Protein AF-A0AAW5Z7D8-F1 (afdb_monomer_lite)

Secondary structure (DSSP, 8-state):
-PPPP--PPPPPPPHHHHHHHHHHHHTTTS-HHHHHHHHHHHHHHHHHHHHHHHHHHHHHHTT-GGGTT-THHHHTTT-----GGGSHHHHHHTTTSTTHHHHHHHH-

InterPro domains:
  IPR022749 N6 adenine-specific DNA methyltransferase, N-terminal domain [PF12161] (16-107)
  IPR029063 S-adenosyl-L-methionine-dependent methyltransferase superfamily [SSF53335] (15-105)
  IPR038333 Type I restriction enzyme EcoKI-like, methylase subunit, N-terminal domain superfamily [G3DSA:1.20.1260.30] (5-108)
  IPR052916 Type I Restriction Enzyme MTase Subunit [PTHR42998] (10-107)

Organism: Escherichia coli (NCBI:txid562)

Structure (mmCIF, N/CA/C/O backbone):
data_AF-A0AAW5Z7D8-F1
#
_entry.id   AF-A0AAW5Z7D8-F1
#
loop_
_atom_site.group_PDB
_atom_site.id
_atom_site.type_symbol
_atom_site.label_atom_id
_atom_site.label_alt_id
_atom_site.label_comp_id
_atom_site.label_asym_id
_atom_site.label_entity_id
_atom_site.label_seq_id
_atom_site.pdbx_PDB_ins_code
_atom_site.Cartn_x
_atom_site.Cartn_y
_atom_site.Cartn_z
_atom_site.occupancy
_atom_site.B_iso_or_equiv
_atom_site.auth_seq_id
_atom_site.auth_comp_id
_atom_site.auth_asym_id
_atom_site.auth_atom_id
_atom_site.pdbx_PDB_model_num
ATOM 1 N N . MET A 1 1 ? 60.153 4.445 2.895 1.00 52.00 1 MET A N 1
ATOM 2 C CA . MET A 1 1 ? 58.985 3.920 3.637 1.00 52.00 1 MET A CA 1
ATOM 3 C C . MET A 1 1 ? 57.740 4.166 2.794 1.00 52.00 1 MET A C 1
ATOM 5 O O . MET A 1 1 ? 57.408 5.319 2.553 1.00 52.00 1 MET A O 1
ATOM 9 N N . ALA A 1 2 ? 57.132 3.112 2.242 1.00 48.44 2 ALA A N 1
ATOM 10 C CA . ALA A 1 2 ? 55.966 3.221 1.362 1.00 48.44 2 ALA A CA 1
ATOM 11 C C . ALA A 1 2 ? 54.694 3.491 2.185 1.00 48.44 2 ALA A C 1
ATOM 13 O O . ALA A 1 2 ? 54.425 2.787 3.156 1.00 48.44 2 ALA A O 1
ATOM 14 N N . LYS A 1 3 ? 53.926 4.524 1.817 1.00 53.97 3 LYS A N 1
ATOM 15 C CA . LYS A 1 3 ? 52.631 4.835 2.440 1.00 53.97 3 LYS A CA 1
ATOM 16 C C . LYS A 1 3 ? 51.611 3.759 2.046 1.00 53.97 3 LYS A C 1
ATOM 18 O O . LYS A 1 3 ? 51.381 3.539 0.861 1.00 53.97 3 LYS A O 1
ATOM 23 N N . ALA A 1 4 ? 51.012 3.102 3.037 1.00 52.81 4 ALA A N 1
ATOM 24 C CA . ALA A 1 4 ? 49.942 2.129 2.833 1.00 52.81 4 ALA A CA 1
ATOM 25 C C . ALA A 1 4 ? 48.666 2.809 2.284 1.00 52.81 4 ALA A C 1
ATOM 27 O O . ALA A 1 4 ? 48.359 3.934 2.689 1.00 52.81 4 ALA A O 1
ATOM 28 N N . PRO A 1 5 ? 47.902 2.153 1.390 1.00 54.84 5 PRO A N 1
ATOM 29 C CA . PRO A 1 5 ? 46.667 2.712 0.855 1.00 54.84 5 PRO A CA 1
ATOM 30 C C . PRO A 1 5 ? 45.570 2.691 1.926 1.00 54.84 5 PRO A C 1
ATOM 32 O O . PRO A 1 5 ? 45.185 1.638 2.436 1.00 54.84 5 PRO A O 1
ATOM 35 N N . THR A 1 6 ? 45.036 3.861 2.263 1.00 54.16 6 THR A N 1
ATOM 36 C CA . THR A 1 6 ? 43.863 3.994 3.129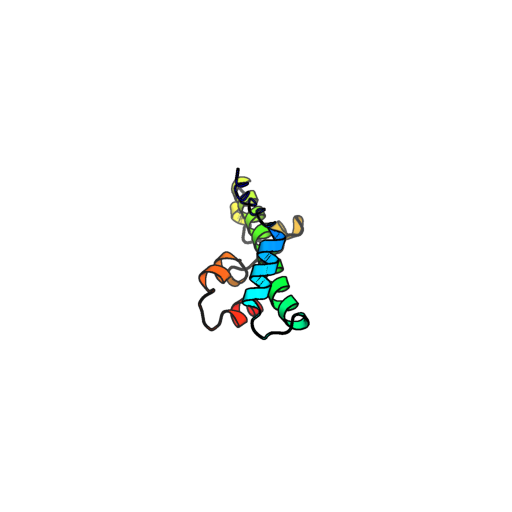 1.00 54.16 6 THR A CA 1
ATOM 37 C C . THR A 1 6 ? 42.622 3.493 2.388 1.00 54.16 6 THR A C 1
ATOM 39 O O . THR A 1 6 ? 42.137 4.109 1.439 1.00 54.16 6 THR A O 1
ATOM 42 N N . LYS A 1 7 ? 42.085 2.345 2.820 1.00 56.50 7 LYS A N 1
ATOM 43 C CA . LYS A 1 7 ? 40.771 1.845 2.389 1.00 56.50 7 LYS A CA 1
ATOM 44 C C . LYS A 1 7 ? 39.710 2.873 2.802 1.00 56.50 7 LYS A C 1
ATOM 46 O O . LYS A 1 7 ? 39.380 2.979 3.980 1.00 56.50 7 LYS A O 1
ATOM 51 N N . LYS A 1 8 ? 39.174 3.634 1.841 1.00 57.66 8 LYS A N 1
ATOM 52 C CA . LYS A 1 8 ? 37.992 4.479 2.062 1.00 57.66 8 LYS A CA 1
ATOM 53 C C . LYS A 1 8 ? 36.829 3.579 2.489 1.00 57.66 8 LYS A C 1
ATOM 55 O O . LYS A 1 8 ? 36.413 2.705 1.728 1.00 57.66 8 LYS A O 1
ATOM 60 N N . ALA A 1 9 ? 36.322 3.779 3.704 1.00 57.59 9 ALA A N 1
ATOM 61 C CA . ALA A 1 9 ? 35.078 3.166 4.146 1.00 57.59 9 ALA A CA 1
ATOM 62 C C . ALA A 1 9 ? 33.953 3.641 3.212 1.00 57.59 9 ALA A C 1
ATOM 64 O O . ALA A 1 9 ? 33.753 4.844 3.045 1.00 57.59 9 ALA A O 1
ATOM 65 N N . LYS A 1 10 ? 33.259 2.708 2.551 1.00 60.66 10 LYS A N 1
ATOM 66 C CA . LYS A 1 10 ? 32.088 3.043 1.734 1.00 60.66 10 LYS A CA 1
ATOM 67 C C . LYS A 1 10 ? 31.012 3.593 2.671 1.00 60.66 10 LYS A C 1
ATOM 69 O O . LYS A 1 10 ? 30.566 2.873 3.563 1.00 60.66 10 LYS A O 1
ATOM 74 N N . ALA A 1 11 ? 30.626 4.853 2.485 1.00 64.69 11 ALA A N 1
ATOM 75 C CA . ALA A 1 11 ? 29.463 5.419 3.155 1.00 64.69 11 ALA A CA 1
ATOM 76 C C . ALA A 1 11 ? 28.242 4.540 2.837 1.00 64.69 11 ALA A C 1
ATOM 78 O O . ALA A 1 11 ? 28.031 4.172 1.678 1.00 64.69 11 ALA A O 1
ATOM 79 N N . LYS A 1 12 ? 27.475 4.148 3.860 1.00 72.19 12 LYS A N 1
ATOM 80 C CA . LYS A 1 12 ? 26.179 3.498 3.639 1.00 72.19 12 LYS A CA 1
ATOM 81 C C . LYS A 1 12 ? 25.285 4.518 2.936 1.00 72.19 12 LYS A C 1
ATOM 83 O O . LYS A 1 12 ? 25.082 5.599 3.482 1.00 72.19 12 LYS A O 1
ATOM 88 N N . LYS A 1 13 ? 24.801 4.180 1.739 1.00 79.12 13 LYS A N 1
ATOM 89 C CA . LYS A 1 13 ? 23.807 4.984 1.019 1.00 79.12 13 LYS A CA 1
ATOM 90 C C . LYS A 1 13 ? 22.582 5.224 1.899 1.00 79.12 13 LYS A C 1
ATOM 92 O O . LYS A 1 13 ? 22.232 4.364 2.714 1.00 79.12 13 LYS A O 1
ATOM 97 N N . GLY A 1 14 ? 21.950 6.383 1.727 1.00 91.69 14 GLY A N 1
ATOM 98 C CA . GLY A 1 14 ? 20.678 6.694 2.383 1.00 91.69 14 GLY A CA 1
ATOM 99 C C . GLY A 1 14 ? 19.572 5.724 1.955 1.00 91.69 14 GLY A C 1
ATOM 100 O O . GLY A 1 14 ? 19.685 5.052 0.923 1.00 91.69 14 GLY A O 1
ATOM 101 N N . PHE A 1 15 ? 18.496 5.634 2.738 1.00 89.00 15 PHE A N 1
ATOM 102 C CA . PHE A 1 15 ? 17.347 4.797 2.380 1.00 89.00 15 PHE A CA 1
ATOM 103 C C . PHE A 1 15 ? 16.692 5.300 1.086 1.00 89.00 15 PHE A C 1
ATOM 105 O O . PHE A 1 15 ? 16.439 4.514 0.177 1.00 89.00 15 PHE A O 1
ATOM 112 N N . GLU A 1 16 ? 16.514 6.614 0.973 1.00 89.44 16 GLU A N 1
ATOM 113 C CA . GLU A 1 16 ? 15.957 7.300 -0.192 1.00 89.44 16 GLU A CA 1
ATOM 114 C C . GLU A 1 16 ? 16.833 7.094 -1.427 1.00 89.44 16 GLU A C 1
ATOM 116 O O . GLU A 1 16 ? 16.324 6.778 -2.496 1.00 89.44 16 GLU A O 1
ATOM 121 N N . GLU A 1 17 ? 18.155 7.203 -1.268 1.00 92.25 17 GLU A N 1
ATOM 122 C CA . GLU A 1 17 ? 19.121 6.958 -2.345 1.00 92.25 17 GLU A CA 1
ATOM 123 C C . GLU A 1 17 ? 19.049 5.502 -2.822 1.00 92.25 17 GLU A C 1
ATOM 125 O O . GLU A 1 17 ? 19.013 5.230 -4.018 1.00 92.25 17 GLU A O 1
ATOM 130 N N . THR A 1 18 ? 18.942 4.555 -1.887 1.00 91.81 18 THR A N 1
ATOM 131 C CA . THR A 1 18 ? 18.794 3.131 -2.212 1.00 91.81 18 THR A CA 1
ATOM 132 C C . THR A 1 18 ? 17.478 2.857 -2.943 1.00 91.81 18 THR A C 1
ATOM 134 O O . THR A 1 18 ? 17.458 2.094 -3.911 1.00 91.81 18 THR A O 1
ATOM 137 N N . LEU A 1 19 ? 16.378 3.478 -2.508 1.00 89.75 19 LEU A N 1
ATOM 138 C CA . LEU A 1 19 ? 15.068 3.333 -3.140 1.00 89.75 19 LEU A CA 1
ATOM 139 C C . LEU A 1 19 ? 15.068 3.931 -4.553 1.00 89.75 19 LEU A C 1
ATOM 141 O O . LEU A 1 19 ? 14.595 3.291 -5.491 1.00 89.75 19 LEU A O 1
ATOM 145 N N . TRP A 1 20 ? 15.653 5.120 -4.707 1.00 89.56 20 TRP A N 1
ATOM 146 C CA . TRP A 1 20 ? 15.815 5.808 -5.985 1.00 89.56 20 TRP A CA 1
ATOM 147 C C . TRP A 1 20 ? 16.637 4.985 -6.980 1.00 89.56 20 TRP A C 1
ATOM 149 O O . TRP A 1 20 ? 16.213 4.773 -8.116 1.00 89.56 20 TRP A O 1
ATOM 159 N N . ASP A 1 21 ? 17.784 4.463 -6.545 1.00 91.88 21 ASP A N 1
ATOM 160 C CA . ASP A 1 21 ? 18.644 3.622 -7.377 1.00 91.88 21 ASP A CA 1
ATOM 161 C C . ASP A 1 21 ? 17.940 2.328 -7.793 1.00 91.88 21 ASP A C 1
ATOM 163 O O . ASP A 1 21 ? 18.001 1.931 -8.957 1.00 91.88 21 ASP A O 1
ATOM 167 N N . THR A 1 22 ? 17.222 1.697 -6.860 1.00 91.25 22 THR A N 1
ATOM 168 C CA . THR A 1 22 ? 16.454 0.475 -7.136 1.00 91.25 22 THR A CA 1
ATOM 169 C C . THR A 1 22 ? 15.354 0.746 -8.161 1.00 91.25 22 THR A C 1
ATOM 171 O O . THR A 1 22 ? 15.210 -0.003 -9.127 1.00 91.25 22 THR A O 1
ATOM 174 N N . ALA A 1 23 ? 14.607 1.842 -8.003 1.00 90.12 23 ALA A N 1
ATOM 175 C CA . ALA A 1 23 ? 13.567 2.236 -8.945 1.00 90.12 23 ALA A CA 1
ATOM 176 C C . ALA A 1 23 ? 14.149 2.505 -10.342 1.00 90.12 23 ALA A C 1
ATOM 178 O O . ALA A 1 23 ? 13.595 2.022 -11.330 1.00 90.12 23 ALA A O 1
ATOM 179 N N . ASN A 1 24 ? 15.289 3.199 -10.429 1.00 89.56 24 ASN A N 1
ATOM 180 C CA . ASN A 1 24 ? 15.983 3.443 -11.696 1.00 89.56 24 ASN A CA 1
ATOM 181 C C . ASN A 1 24 ? 16.459 2.156 -12.369 1.00 89.56 24 ASN A C 1
ATOM 183 O O . ASN A 1 24 ? 16.350 2.039 -13.588 1.00 89.56 24 ASN A O 1
ATOM 187 N N . GLN A 1 25 ? 16.957 1.190 -11.595 1.00 91.25 25 GLN A N 1
ATOM 188 C CA . GLN A 1 25 ? 17.382 -0.105 -12.120 1.00 91.25 25 GLN A CA 1
ATOM 189 C C . GLN A 1 25 ? 16.198 -0.917 -12.673 1.00 91.25 25 GLN A C 1
ATOM 191 O O . GLN A 1 25 ? 16.346 -1.605 -13.681 1.00 91.25 25 GLN A O 1
ATOM 196 N N . LEU A 1 26 ? 15.027 -0.829 -12.036 1.00 90.31 26 LEU A N 1
ATOM 197 C CA . LEU A 1 26 ? 13.825 -1.577 -12.422 1.00 90.31 26 LEU A CA 1
ATOM 198 C C . LEU A 1 26 ? 13.029 -0.935 -13.570 1.00 90.31 26 LEU A C 1
ATOM 200 O O . LEU A 1 26 ? 12.265 -1.635 -14.229 1.00 90.31 26 LEU A O 1
ATOM 204 N N . ARG A 1 27 ? 13.224 0.361 -13.851 1.00 89.62 27 ARG A N 1
ATOM 205 C CA . ARG A 1 27 ? 12.498 1.091 -14.909 1.00 89.62 27 ARG A CA 1
ATOM 206 C C . ARG A 1 27 ? 12.702 0.513 -16.316 1.00 89.62 27 ARG A C 1
ATOM 208 O O . ARG A 1 27 ? 11.847 0.685 -17.184 1.00 89.62 27 ARG A O 1
ATOM 215 N N . GLY A 1 28 ? 13.833 -0.147 -16.563 1.00 88.19 28 GLY A N 1
ATOM 216 C CA . GLY A 1 28 ? 14.165 -0.675 -17.886 1.00 88.19 28 GLY A CA 1
ATOM 217 C C . GLY A 1 28 ? 14.162 0.425 -18.955 1.00 88.19 28 GLY A C 1
ATOM 218 O O . GLY A 1 28 ? 14.821 1.452 -18.797 1.00 88.19 28 GLY A O 1
ATOM 219 N N . SER A 1 29 ? 13.415 0.214 -20.042 1.00 89.12 29 SER A N 1
ATOM 220 C CA . SER A 1 29 ? 13.295 1.153 -21.168 1.00 89.12 29 SER A CA 1
ATOM 221 C C . SER A 1 29 ? 12.161 2.180 -21.033 1.00 89.12 29 SER A C 1
ATOM 223 O O . SER A 1 29 ? 12.016 3.022 -21.917 1.00 89.12 29 SER A O 1
ATOM 225 N N . VAL A 1 30 ? 11.344 2.122 -19.975 1.00 89.88 30 VAL A N 1
ATOM 226 C CA . VAL A 1 30 ? 10.205 3.040 -19.772 1.00 89.88 30 VAL A CA 1
ATOM 227 C C . VAL A 1 30 ? 10.726 4.444 -19.494 1.00 89.88 30 VAL A C 1
ATOM 229 O O . VAL A 1 30 ? 11.626 4.586 -18.680 1.00 89.88 30 VAL A O 1
ATOM 232 N N . GLU A 1 31 ? 10.193 5.499 -20.113 1.00 90.06 31 GLU A N 1
ATOM 233 C CA . GLU A 1 31 ? 10.619 6.879 -19.827 1.00 90.06 31 GLU A CA 1
ATOM 234 C C . GLU A 1 31 ? 10.307 7.283 -18.370 1.00 90.06 31 GLU A C 1
ATOM 236 O O . GLU A 1 31 ? 9.357 6.799 -17.763 1.00 90.06 31 GLU A O 1
ATOM 241 N N . SER A 1 32 ? 11.110 8.170 -17.774 1.00 87.81 32 SER A N 1
ATOM 242 C CA . SER A 1 32 ? 10.903 8.639 -16.392 1.00 87.81 32 SER A CA 1
ATOM 243 C C . SER A 1 32 ? 9.533 9.309 -16.185 1.00 87.81 32 SER A C 1
ATOM 245 O O . SER A 1 32 ? 8.891 9.109 -15.153 1.00 87.81 32 SER A O 1
ATOM 247 N N . SER A 1 33 ? 9.071 10.068 -17.185 1.00 90.56 33 SER A N 1
ATOM 248 C CA . SER A 1 33 ? 7.752 10.717 -17.236 1.00 90.56 33 SER A CA 1
ATOM 249 C C . SER A 1 33 ? 6.599 9.733 -17.047 1.00 90.56 33 SER A C 1
ATOM 251 O O . SER A 1 33 ? 5.656 10.067 -16.338 1.00 90.56 33 SER A O 1
ATOM 253 N N . GLU A 1 34 ? 6.710 8.532 -17.611 1.00 88.69 34 GLU A N 1
ATOM 254 C CA . GLU A 1 34 ? 5.703 7.472 -17.527 1.00 88.69 34 GLU A CA 1
ATOM 255 C C . GLU A 1 34 ? 5.913 6.596 -16.287 1.00 88.69 34 GLU A C 1
ATOM 257 O O . GLU A 1 34 ? 4.982 6.299 -15.539 1.00 88.69 34 GLU A O 1
ATOM 262 N N . TYR A 1 35 ? 7.167 6.244 -15.989 1.00 90.12 35 TYR A N 1
ATOM 263 C CA . TYR A 1 35 ? 7.497 5.363 -14.869 1.00 90.12 35 TYR A CA 1
ATOM 264 C C . TYR A 1 35 ? 7.144 5.961 -13.503 1.00 90.12 35 TYR A C 1
ATOM 266 O O . TYR A 1 35 ? 6.840 5.223 -12.563 1.00 90.12 35 TYR A O 1
ATOM 274 N N . LYS A 1 36 ? 7.126 7.297 -13.384 1.00 90.62 36 LYS A N 1
ATOM 275 C CA . LYS A 1 36 ? 6.694 7.974 -12.154 1.00 90.62 36 LYS A CA 1
ATOM 276 C C . LYS A 1 36 ? 5.279 7.559 -11.742 1.00 90.62 36 LYS A C 1
ATOM 278 O O . LYS A 1 36 ? 5.029 7.443 -10.550 1.00 90.62 36 LYS A O 1
ATOM 283 N N . HIS A 1 37 ? 4.376 7.315 -12.695 1.00 90.62 37 HIS A N 1
ATOM 284 C CA . HIS A 1 37 ? 3.000 6.928 -12.392 1.00 90.62 37 HIS A CA 1
ATOM 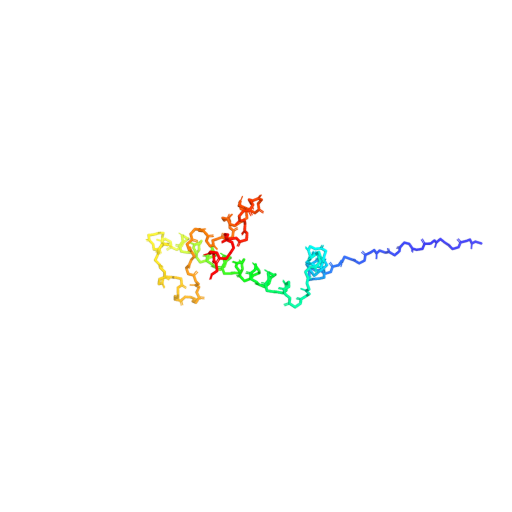285 C C . HIS A 1 37 ? 2.965 5.545 -11.747 1.00 90.62 37 HIS A C 1
ATOM 287 O O . HIS A 1 37 ? 2.362 5.385 -10.694 1.00 90.62 37 HIS A O 1
ATOM 293 N N . VAL A 1 38 ? 3.723 4.588 -12.285 1.00 89.50 38 VAL A N 1
ATOM 294 C CA . VAL A 1 38 ? 3.840 3.237 -11.716 1.00 89.50 38 VAL A CA 1
ATOM 295 C C . VAL A 1 38 ? 4.380 3.283 -10.284 1.00 89.50 38 VAL A C 1
ATOM 297 O O . VAL A 1 38 ? 3.793 2.709 -9.367 1.00 89.50 38 VAL A O 1
ATOM 300 N N . VAL A 1 39 ? 5.490 3.996 -10.069 1.00 91.31 39 VAL A N 1
ATOM 301 C CA . VAL A 1 39 ? 6.133 4.061 -8.749 1.00 91.31 39 VAL A CA 1
ATOM 302 C C . VAL A 1 39 ? 5.249 4.789 -7.737 1.00 91.31 39 VAL A C 1
ATOM 304 O O . VAL A 1 39 ? 5.073 4.297 -6.622 1.00 91.31 39 VAL A O 1
ATOM 307 N N . LEU A 1 40 ? 4.677 5.939 -8.105 1.00 92.19 40 LEU A N 1
ATOM 308 C CA . LEU A 1 40 ? 3.831 6.721 -7.204 1.00 92.19 40 LEU A CA 1
ATOM 309 C C . LEU A 1 40 ? 2.543 5.977 -6.847 1.00 92.19 40 LEU A C 1
ATOM 311 O O . LEU A 1 40 ? 2.177 5.979 -5.674 1.00 92.19 40 LEU A O 1
ATOM 315 N N . SER A 1 41 ? 1.911 5.288 -7.801 1.00 93.00 41 SER A N 1
ATOM 316 C CA . SER A 1 41 ? 0.731 4.460 -7.536 1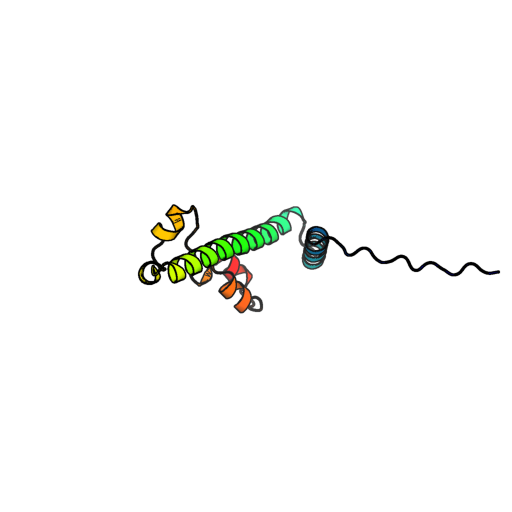.00 93.00 41 SER A CA 1
ATOM 317 C C . SER A 1 41 ? 1.035 3.329 -6.552 1.00 93.00 41 SER A C 1
ATOM 319 O O . SER A 1 41 ? 0.290 3.128 -5.596 1.00 93.00 41 SER A O 1
ATOM 321 N N . LEU A 1 42 ? 2.171 2.636 -6.703 1.00 94.00 42 LEU A N 1
ATOM 322 C CA . LEU A 1 42 ? 2.579 1.575 -5.774 1.00 94.00 42 LEU A CA 1
ATOM 323 C C . LEU A 1 42 ? 2.898 2.104 -4.370 1.00 94.00 42 LEU A C 1
ATOM 325 O O . LEU A 1 42 ? 2.526 1.482 -3.372 1.00 94.00 42 LEU A O 1
ATOM 329 N N . VAL A 1 43 ? 3.576 3.251 -4.275 1.00 94.62 43 VAL A N 1
ATOM 330 C CA . VAL A 1 43 ? 3.866 3.901 -2.987 1.00 94.62 43 VAL A CA 1
ATOM 331 C C . VAL A 1 43 ? 2.575 4.360 -2.314 1.00 94.62 43 VAL A C 1
ATOM 333 O O . VAL A 1 43 ? 2.408 4.151 -1.112 1.00 94.62 43 VAL A O 1
ATOM 336 N N . PHE A 1 44 ? 1.652 4.939 -3.080 1.00 95.44 44 PHE A N 1
ATOM 337 C CA . PHE A 1 44 ? 0.344 5.351 -2.588 1.00 95.44 44 PHE A CA 1
ATOM 338 C C . PHE A 1 44 ? -0.461 4.156 -2.068 1.00 95.44 44 PHE A C 1
ATOM 340 O O . PHE A 1 44 ? -0.909 4.185 -0.922 1.00 95.44 44 PHE A O 1
ATOM 347 N N . LEU A 1 45 ? -0.549 3.072 -2.846 1.00 96.25 45 LEU A N 1
ATOM 348 C CA . LEU A 1 45 ? -1.233 1.838 -2.455 1.00 96.25 45 LEU A CA 1
ATOM 349 C C . LEU A 1 45 ? -0.645 1.240 -1.168 1.00 96.25 45 LEU A C 1
ATOM 351 O O . LEU A 1 45 ? -1.372 0.871 -0.243 1.00 96.25 45 LEU A O 1
ATOM 355 N N . LYS A 1 46 ? 0.690 1.203 -1.058 1.00 96.62 46 LYS A N 1
ATOM 356 C CA . LYS A 1 46 ? 1.369 0.771 0.171 1.00 96.62 46 LYS A CA 1
ATOM 357 C C . LYS A 1 46 ? 1.001 1.656 1.359 1.00 96.62 46 LYS A C 1
ATOM 359 O O . LYS A 1 46 ? 0.730 1.142 2.443 1.00 96.62 46 LYS A O 1
ATOM 364 N N . PHE A 1 47 ? 1.004 2.972 1.162 1.00 96.94 47 PHE A N 1
ATOM 365 C CA . PHE A 1 47 ? 0.712 3.945 2.207 1.00 96.94 47 PHE A CA 1
ATOM 366 C C . PHE A 1 47 ? -0.716 3.802 2.743 1.00 96.94 47 PHE A C 1
ATOM 368 O O . PHE A 1 47 ? -0.897 3.687 3.958 1.00 96.94 47 PHE A O 1
ATOM 375 N N . ILE A 1 48 ? -1.721 3.767 1.863 1.00 96.94 48 ILE A N 1
ATOM 376 C CA . ILE A 1 48 ? -3.119 3.614 2.289 1.00 96.94 48 ILE A CA 1
ATOM 377 C C . ILE A 1 48 ? -3.343 2.252 2.950 1.00 96.94 48 ILE A C 1
ATOM 379 O O . ILE A 1 48 ? -4.017 2.180 3.978 1.00 96.94 48 ILE A O 1
ATOM 383 N N . SER A 1 49 ? -2.697 1.191 2.449 1.00 97.88 49 SER A N 1
ATOM 384 C CA . SER A 1 49 ? -2.778 -0.139 3.054 1.00 97.88 49 SER A CA 1
ATOM 385 C C . SER A 1 49 ? -2.182 -0.182 4.456 1.00 97.88 49 SER A C 1
ATOM 387 O O . SER A 1 49 ? -2.776 -0.793 5.341 1.00 97.88 49 SER A O 1
ATOM 389 N N . ASP A 1 50 ? -1.060 0.494 4.702 1.00 98.00 50 ASP A N 1
ATOM 390 C CA . ASP A 1 50 ? -0.476 0.564 6.043 1.00 98.00 50 ASP A CA 1
ATOM 391 C C . ASP A 1 50 ? -1.367 1.323 7.026 1.00 98.00 50 ASP A C 1
ATOM 393 O O . ASP A 1 50 ? -1.503 0.917 8.183 1.00 98.00 50 ASP A O 1
ATOM 397 N N . LYS A 1 51 ? -1.989 2.419 6.576 1.00 97.69 51 LYS A N 1
ATOM 398 C CA . LYS A 1 51 ? -2.936 3.195 7.388 1.00 97.69 51 LYS A CA 1
ATOM 399 C C . LYS A 1 51 ? -4.174 2.374 7.738 1.00 97.69 51 LYS A C 1
ATOM 401 O O . LYS A 1 51 ? -4.560 2.343 8.908 1.00 97.69 51 LYS A O 1
ATOM 406 N N . PHE A 1 52 ? -4.741 1.676 6.757 1.00 97.94 52 PHE A N 1
ATOM 407 C CA . PHE A 1 52 ? -5.865 0.764 6.950 1.00 97.94 52 PHE A CA 1
ATOM 408 C C . PHE A 1 52 ? -5.537 -0.330 7.977 1.00 97.94 52 PHE A C 1
ATOM 410 O O . PHE A 1 52 ? -6.256 -0.494 8.964 1.00 97.94 52 PHE A O 1
ATOM 417 N N . GLU A 1 53 ? -4.408 -1.024 7.813 1.00 97.50 53 GLU A N 1
ATOM 418 C CA . GLU A 1 53 ? -3.976 -2.095 8.720 1.00 97.50 53 GLU A CA 1
ATOM 419 C C . GLU A 1 53 ? -3.707 -1.585 10.142 1.00 97.50 53 GLU A C 1
ATOM 421 O O . GLU A 1 53 ? -4.074 -2.233 11.126 1.00 97.50 53 GLU A O 1
ATOM 426 N N . ALA A 1 54 ? -3.095 -0.405 10.280 1.00 97.25 54 ALA A N 1
ATOM 427 C CA . ALA A 1 54 ? -2.875 0.218 11.581 1.00 97.25 54 ALA A CA 1
ATOM 428 C C . ALA A 1 54 ? -4.202 0.542 12.288 1.00 97.25 54 ALA A C 1
ATOM 430 O O . ALA A 1 54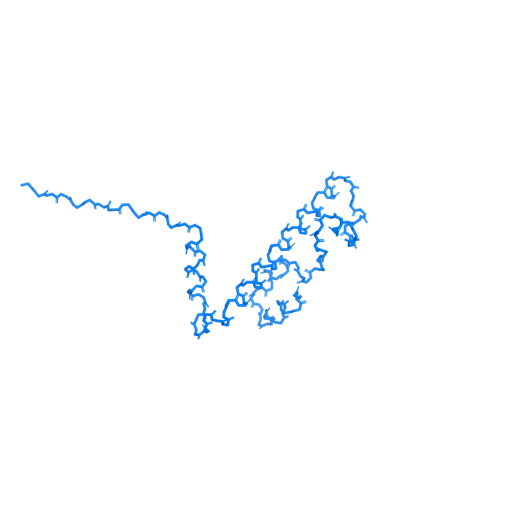 ? -4.346 0.257 13.480 1.00 97.25 54 ALA A O 1
ATOM 431 N N . ARG A 1 55 ? -5.191 1.079 11.558 1.00 96.62 55 ARG A N 1
ATOM 432 C CA . ARG A 1 55 ? -6.526 1.354 12.108 1.00 96.62 55 ARG A CA 1
ATOM 433 C C . ARG A 1 55 ? -7.248 0.078 12.508 1.00 96.62 55 ARG A C 1
ATOM 435 O O . ARG A 1 55 ? -7.761 0.011 13.622 1.00 96.62 55 ARG A O 1
ATOM 442 N N . ARG A 1 56 ? -7.219 -0.941 11.646 1.00 96.44 56 ARG A N 1
ATOM 443 C CA . ARG A 1 56 ? -7.831 -2.251 11.898 1.00 96.44 56 ARG A CA 1
ATOM 444 C C . ARG A 1 56 ? -7.261 -2.896 13.163 1.00 96.44 56 ARG A C 1
ATOM 446 O O . ARG A 1 56 ? -8.014 -3.337 14.025 1.00 96.44 56 ARG A O 1
ATOM 453 N N . LYS A 1 57 ? -5.933 -2.882 13.328 1.00 96.88 57 LYS A N 1
ATOM 454 C CA . LYS A 1 57 ? -5.262 -3.379 14.544 1.00 96.88 57 LYS A CA 1
ATOM 455 C C . LYS A 1 57 ? -5.671 -2.609 15.796 1.00 96.88 57 LYS A C 1
ATOM 457 O O . LYS A 1 57 ? -5.905 -3.227 16.829 1.00 96.88 57 LYS A O 1
ATOM 462 N N . LYS A 1 58 ? -5.778 -1.281 15.701 1.00 96.62 58 LYS A N 1
ATOM 463 C CA . LYS A 1 58 ? -6.245 -0.440 16.808 1.00 96.62 58 LYS A CA 1
ATOM 464 C C . LYS A 1 58 ? -7.684 -0.787 17.206 1.00 96.62 58 LYS A C 1
ATOM 466 O O . LYS A 1 58 ? -7.938 -1.011 18.377 1.00 96.62 58 LYS A O 1
ATOM 471 N N . MET A 1 59 ? -8.592 -0.924 16.239 1.00 95.75 59 MET A N 1
ATOM 472 C CA . MET A 1 59 ? -9.982 -1.319 16.506 1.00 95.75 59 MET A CA 1
ATOM 473 C C . MET A 1 59 ? -10.070 -2.681 17.206 1.00 95.75 59 MET A C 1
ATOM 475 O O . MET A 1 59 ? -10.825 -2.830 18.160 1.00 95.75 59 MET A O 1
ATOM 479 N N . ILE A 1 60 ? -9.266 -3.663 16.788 1.00 96.56 60 ILE A N 1
ATOM 480 C CA . ILE A 1 60 ? -9.205 -4.970 17.463 1.00 96.56 60 ILE A CA 1
ATOM 481 C C . ILE A 1 60 ? -8.754 -4.813 18.921 1.00 96.56 60 ILE A C 1
ATOM 483 O O . ILE A 1 60 ? -9.364 -5.398 19.812 1.00 96.56 60 ILE A O 1
ATOM 487 N N . ALA A 1 61 ? -7.710 -4.018 19.168 1.00 96.88 61 ALA A N 1
ATOM 488 C CA . ALA A 1 61 ? -7.212 -3.764 20.519 1.00 96.88 61 ALA A CA 1
ATOM 489 C C . ALA A 1 61 ? -8.242 -3.038 21.405 1.00 96.88 61 ALA A C 1
ATOM 491 O O . ALA A 1 61 ? -8.329 -3.325 22.596 1.00 96.88 61 ALA A O 1
ATOM 492 N N . ASP A 1 62 ? -9.051 -2.161 20.810 1.00 95.50 62 ASP A N 1
ATOM 493 C CA . ASP A 1 62 ? -10.100 -1.392 21.487 1.00 95.50 62 ASP A CA 1
ATOM 494 C C . ASP A 1 62 ? -11.411 -2.196 21.674 1.00 95.50 62 ASP A C 1
ATOM 496 O O . ASP A 1 62 ? -12.414 -1.651 22.135 1.00 95.50 62 ASP A O 1
ATOM 500 N N . GLY A 1 63 ? -11.440 -3.487 21.309 1.00 95.00 63 GLY A N 1
ATOM 501 C CA . GLY A 1 63 ? -12.632 -4.341 21.421 1.00 95.00 63 GLY A CA 1
ATOM 502 C C . GLY A 1 63 ? -13.711 -4.060 20.368 1.00 95.00 63 GLY A C 1
ATOM 503 O O . GLY A 1 63 ? -14.849 -4.492 20.510 1.00 95.00 63 GLY A O 1
ATOM 504 N N . GLN A 1 64 ? -13.361 -3.352 19.295 1.00 94.44 64 GLN A N 1
ATOM 505 C CA . GLN A 1 64 ? -14.242 -2.927 18.203 1.00 94.44 64 GLN A CA 1
ATOM 506 C C . GLN A 1 64 ? -14.210 -3.900 17.009 1.00 94.44 64 GLN A C 1
ATOM 508 O O . GLN A 1 64 ? -14.335 -3.486 15.856 1.00 94.44 64 GLN A O 1
ATOM 513 N N . ALA A 1 65 ? -14.001 -5.196 17.265 1.00 93.44 65 ALA A N 1
ATOM 514 C CA . ALA A 1 65 ? -13.817 -6.206 16.218 1.00 93.44 65 ALA A CA 1
ATOM 515 C C . ALA A 1 65 ? -15.057 -6.391 15.320 1.00 93.44 65 ALA A C 1
ATOM 517 O O . ALA A 1 65 ? -14.914 -6.682 14.134 1.00 93.44 65 ALA A O 1
ATOM 518 N N . ASP A 1 66 ? -16.254 -6.146 15.851 1.00 95.06 66 ASP A N 1
ATOM 519 C CA . ASP A 1 66 ? -17.510 -6.250 15.094 1.00 95.06 66 ASP A CA 1
ATOM 520 C C . ASP A 1 66 ? -17.661 -5.148 14.029 1.00 95.06 66 ASP A C 1
ATOM 522 O O . ASP A 1 66 ? -18.470 -5.267 13.113 1.00 95.06 66 ASP A O 1
ATOM 526 N N . PHE A 1 67 ? -16.859 -4.080 14.115 1.00 94.50 67 PHE A N 1
ATOM 527 C CA . PHE A 1 67 ? -16.933 -2.921 13.222 1.00 94.50 67 PHE A CA 1
ATOM 528 C C . PHE A 1 67 ? -15.857 -2.919 12.124 1.00 94.50 67 PHE A C 1
ATOM 530 O O . PHE A 1 67 ? -15.765 -1.958 11.363 1.00 94.50 67 PHE A O 1
ATOM 537 N N . LEU A 1 68 ? -15.023 -3.962 12.024 1.00 94.38 68 LEU A N 1
ATOM 538 C CA . LEU A 1 68 ? -13.858 -3.974 11.120 1.00 94.38 68 LEU A CA 1
ATOM 539 C C . LEU A 1 68 ? -14.214 -3.873 9.638 1.00 94.38 68 LEU A C 1
ATOM 541 O O . LEU A 1 68 ? -13.396 -3.420 8.848 1.00 94.38 68 LEU A O 1
ATOM 545 N N . GLU A 1 69 ? -15.419 -4.283 9.262 1.00 95.25 69 GLU A N 1
ATOM 546 C CA . GLU A 1 69 ? -15.879 -4.249 7.872 1.00 95.25 69 GLU A CA 1
ATOM 547 C C . GLU A 1 69 ? -16.829 -3.063 7.608 1.00 95.25 69 GLU A C 1
ATOM 549 O O . GLU A 1 69 ? -17.522 -3.017 6.598 1.00 95.25 69 GLU A O 1
ATOM 554 N N . MET A 1 70 ? -16.872 -2.084 8.523 1.00 95.38 70 MET A N 1
ATOM 555 C CA . MET A 1 70 ? -17.683 -0.873 8.397 1.00 95.38 70 MET A CA 1
ATOM 556 C C . MET A 1 70 ? -16.818 0.340 8.043 1.00 95.38 70 MET A C 1
ATOM 558 O O . MET A 1 70 ? -16.087 0.872 8.880 1.00 95.38 70 MET A O 1
ATOM 562 N N . GLU A 1 71 ? -16.965 0.844 6.817 1.00 95.50 71 GLU A N 1
ATOM 563 C CA . GLU A 1 71 ? -16.126 1.922 6.271 1.00 95.50 71 GLU A CA 1
ATOM 564 C C . GLU A 1 71 ? -16.122 3.205 7.113 1.00 95.50 71 GLU A C 1
ATOM 566 O O . GLU A 1 71 ? -15.083 3.849 7.277 1.00 95.50 71 GLU A O 1
ATOM 571 N N . VAL A 1 72 ? -17.269 3.556 7.703 1.00 95.56 72 VAL A N 1
ATOM 572 C CA . VAL A 1 72 ? -17.438 4.769 8.522 1.00 95.56 72 VAL A CA 1
ATOM 573 C C . VAL A 1 72 ? -16.442 4.838 9.687 1.00 95.56 72 VAL A C 1
ATOM 575 O O . VAL A 1 72 ? -16.004 5.924 10.068 1.00 95.56 72 VAL A O 1
ATOM 578 N N . PHE A 1 73 ? -16.008 3.687 10.214 1.00 94.50 73 PHE A N 1
ATOM 579 C CA . PHE A 1 73 ? -15.046 3.629 11.315 1.00 94.50 73 PHE A CA 1
ATOM 580 C C . PHE A 1 73 ? -13.598 3.905 10.888 1.00 94.50 73 PHE A C 1
ATOM 582 O O . PHE A 1 73 ? -12.753 4.196 11.741 1.00 94.50 73 PHE A O 1
ATOM 589 N N . TYR A 1 74 ? -13.318 3.858 9.590 1.00 96.38 74 TYR A N 1
ATOM 590 C CA . TYR A 1 74 ? -12.043 4.257 9.005 1.00 96.38 74 TYR A CA 1
ATOM 591 C C . TYR A 1 74 ? -12.092 5.723 8.568 1.00 96.38 74 TYR A C 1
ATOM 593 O O . TYR A 1 74 ? -11.181 6.496 8.873 1.00 96.38 74 TYR A O 1
ATOM 601 N N . GLN A 1 75 ? -13.202 6.136 7.948 1.00 94.94 75 GLN A N 1
ATOM 602 C CA . GLN A 1 75 ? -13.398 7.500 7.453 1.00 94.94 75 GLN A CA 1
ATOM 603 C C . GLN A 1 75 ? -13.344 8.559 8.561 1.00 94.94 75 GLN A C 1
ATOM 605 O O . GLN A 1 75 ? -12.838 9.651 8.316 1.00 94.94 75 GLN A O 1
ATOM 610 N N . GLN A 1 76 ? -13.777 8.235 9.788 1.00 93.38 76 GLN A N 1
ATOM 611 C CA . GLN A 1 76 ? -13.673 9.150 10.937 1.00 93.38 76 GLN A CA 1
ATOM 612 C C . GLN A 1 76 ? -12.235 9.635 11.211 1.00 93.38 76 GLN A C 1
ATOM 614 O O . GLN A 1 76 ? -12.042 10.741 11.705 1.00 93.38 76 GLN A O 1
ATOM 619 N N . ASP A 1 77 ? -11.233 8.826 10.849 1.00 93.62 77 ASP A N 1
ATOM 620 C CA . ASP A 1 77 ? -9.808 9.130 11.008 1.00 93.62 77 ASP A CA 1
ATOM 621 C C . ASP A 1 77 ? -9.144 9.520 9.670 1.00 93.62 77 ASP A C 1
ATOM 623 O O . ASP A 1 77 ? -7.916 9.559 9.569 1.00 93.62 77 ASP A O 1
ATOM 627 N N . ASN A 1 78 ? -9.940 9.817 8.634 1.00 96.00 78 ASN A N 1
ATOM 628 C CA . ASN A 1 78 ? -9.500 10.056 7.252 1.00 96.00 78 ASN A CA 1
ATOM 629 C C . ASN A 1 78 ? -8.708 8.880 6.658 1.00 96.00 78 ASN A C 1
ATOM 631 O O . ASN A 1 78 ? -7.727 9.067 5.933 1.00 96.00 78 ASN A O 1
ATOM 635 N N . ILE A 1 79 ? -9.112 7.655 6.994 1.00 96.94 79 ILE A N 1
ATOM 636 C CA . ILE A 1 79 ? -8.502 6.428 6.489 1.00 96.94 79 ILE A CA 1
ATOM 637 C C . ILE A 1 79 ? -9.461 5.795 5.488 1.00 96.94 79 ILE A C 1
ATOM 639 O O . ILE A 1 79 ? -10.643 5.611 5.775 1.00 96.94 79 ILE A O 1
ATOM 643 N N . PHE A 1 80 ? -8.945 5.454 4.309 1.00 95.56 80 PHE A N 1
ATOM 644 C CA . PHE A 1 80 ? -9.699 4.690 3.324 1.00 95.56 80 PHE A CA 1
ATOM 645 C C . PHE A 1 80 ? -9.933 3.272 3.843 1.00 95.56 80 PHE A C 1
ATOM 647 O O . PHE A 1 80 ? -8.999 2.610 4.305 1.00 95.56 80 PHE A O 1
ATOM 654 N N . TYR A 1 81 ? -11.177 2.807 3.761 1.00 96.62 81 TYR A N 1
ATOM 655 C CA . TYR A 1 81 ? -11.457 1.385 3.879 1.00 96.62 81 TYR A CA 1
ATOM 656 C C . TYR A 1 81 ? -10.953 0.682 2.618 1.00 96.62 81 TYR A C 1
ATOM 658 O O . TYR A 1 81 ? -11.157 1.189 1.516 1.00 96.62 81 TYR A O 1
ATOM 666 N N . LEU A 1 82 ? -10.275 -0.455 2.784 1.00 96.75 82 LEU A N 1
ATOM 667 C CA . LEU A 1 82 ? -9.725 -1.214 1.666 1.00 96.75 82 LEU A CA 1
ATOM 668 C C . LEU A 1 82 ? -10.362 -2.605 1.586 1.00 96.75 82 LEU A C 1
ATOM 670 O O . LEU A 1 82 ? -10.233 -3.383 2.551 1.00 96.75 82 LEU A O 1
ATOM 674 N N . PRO A 1 83 ? -10.974 -2.957 0.438 1.00 95.62 83 PRO A N 1
ATOM 675 C CA . PRO A 1 83 ? -11.361 -4.334 0.170 1.00 95.62 83 PRO A CA 1
ATOM 676 C C . PRO A 1 83 ? -10.110 -5.218 0.082 1.00 95.62 83 PRO A C 1
ATOM 678 O O . PRO A 1 83 ? -8.983 -4.723 0.000 1.00 95.62 83 PRO A O 1
ATOM 681 N N . GLU A 1 84 ? -10.283 -6.534 0.159 1.00 94.56 84 GLU A N 1
ATOM 682 C CA . GLU A 1 84 ? -9.167 -7.477 0.287 1.00 94.56 84 GLU A CA 1
ATOM 683 C C . GLU A 1 84 ? -8.166 -7.371 -0.872 1.00 94.56 84 GLU A C 1
ATOM 685 O O . GLU A 1 84 ? -6.956 -7.329 -0.643 1.00 94.56 84 GLU A O 1
ATOM 690 N N . GLU A 1 85 ? -8.676 -7.239 -2.092 1.00 94.94 85 GLU A N 1
ATOM 691 C CA . GLU A 1 85 ? -7.919 -7.108 -3.332 1.00 94.94 85 GLU A CA 1
ATOM 692 C C . GLU A 1 85 ? -7.045 -5.845 -3.390 1.00 94.94 85 GLU A C 1
ATOM 694 O O . GLU A 1 85 ? -5.986 -5.860 -4.018 1.00 94.94 85 GLU A O 1
ATOM 699 N N . ALA A 1 86 ? -7.434 -4.781 -2.679 1.00 96.38 86 ALA A N 1
ATOM 700 C CA . ALA A 1 86 ? -6.694 -3.522 -2.621 1.00 96.38 86 ALA A CA 1
ATOM 701 C C . ALA A 1 86 ? -5.650 -3.477 -1.491 1.00 96.38 86 ALA A C 1
ATOM 703 O O . ALA A 1 86 ? -4.899 -2.509 -1.349 1.00 96.38 86 ALA A O 1
ATOM 704 N N . ARG A 1 87 ? -5.564 -4.519 -0.654 1.00 96.31 87 ARG A N 1
ATOM 705 C CA . ARG A 1 87 ? -4.584 -4.572 0.441 1.00 96.31 87 ARG A CA 1
ATOM 706 C C . ARG A 1 87 ? -3.211 -4.955 -0.098 1.00 96.31 87 ARG A C 1
ATOM 708 O O . ARG A 1 87 ? -3.055 -5.859 -0.918 1.00 96.31 87 ARG A O 1
ATOM 715 N N . TRP A 1 88 ? -2.164 -4.334 0.443 1.00 97.38 88 TRP A N 1
ATOM 716 C CA . TRP A 1 88 ? -0.785 -4.597 0.025 1.00 97.38 88 TRP A CA 1
ATOM 717 C C . TRP A 1 88 ? -0.380 -6.070 0.176 1.00 97.38 88 TRP A C 1
ATOM 719 O O . TRP A 1 88 ? 0.430 -6.577 -0.600 1.00 97.38 88 TRP A O 1
ATOM 729 N N . SER A 1 89 ? -0.934 -6.775 1.166 1.00 96.38 89 SER A N 1
ATOM 730 C CA . SER A 1 89 ? -0.729 -8.215 1.354 1.00 96.38 89 SER A CA 1
ATOM 731 C C . SER A 1 89 ? -1.190 -9.024 0.140 1.00 96.38 89 SER A C 1
ATOM 733 O O . SER A 1 89 ? -0.426 -9.868 -0.332 1.00 96.38 89 SER A O 1
ATOM 735 N N . PHE A 1 90 ? -2.377 -8.726 -0.394 1.00 96.44 90 PHE A N 1
ATOM 736 C CA . PHE A 1 90 ? -2.933 -9.382 -1.574 1.00 96.44 90 PHE A CA 1
ATOM 737 C C . PHE A 1 90 ? -2.066 -9.124 -2.808 1.00 96.44 90 PHE A C 1
ATOM 739 O O . PHE A 1 90 ? -1.657 -10.065 -3.492 1.00 96.44 90 PHE A O 1
ATOM 746 N N . ILE A 1 91 ? -1.695 -7.865 -3.051 1.00 96.38 91 ILE A N 1
ATOM 747 C CA . ILE A 1 91 ? -0.827 -7.496 -4.178 1.00 96.38 91 ILE A CA 1
ATOM 748 C C . ILE A 1 91 ? 0.530 -8.192 -4.072 1.00 96.38 91 ILE A C 1
ATOM 750 O O . ILE A 1 91 ? 1.001 -8.803 -5.028 1.00 96.38 91 ILE A O 1
ATOM 754 N N . LYS A 1 92 ? 1.143 -8.179 -2.885 1.00 95.50 92 LYS A N 1
ATOM 755 C CA . LYS A 1 92 ? 2.438 -8.823 -2.647 1.00 95.50 92 LYS A CA 1
ATOM 756 C C . LYS A 1 92 ? 2.382 -10.339 -2.849 1.00 95.50 92 LYS A C 1
ATOM 758 O O . LYS A 1 92 ? 3.330 -10.907 -3.388 1.00 95.50 92 LYS A O 1
ATOM 763 N N . GLN A 1 93 ? 1.303 -10.997 -2.424 1.00 96.75 93 GLN A N 1
ATOM 764 C CA . GLN A 1 93 ? 1.110 -12.436 -2.625 1.00 96.75 93 GLN A CA 1
ATOM 765 C C . GLN A 1 93 ? 0.977 -12.793 -4.112 1.00 96.75 93 GLN A C 1
ATOM 767 O O . GLN A 1 93 ? 1.465 -13.839 -4.537 1.00 96.75 93 GLN A O 1
ATOM 772 N N . ASN A 1 94 ? 0.382 -11.900 -4.904 1.00 95.50 94 ASN A N 1
ATOM 773 C CA . ASN A 1 94 ? 0.155 -12.086 -6.335 1.00 95.50 94 ASN A CA 1
ATOM 774 C C . ASN A 1 94 ? 1.217 -11.413 -7.226 1.00 95.50 94 ASN A C 1
ATOM 776 O O . ASN A 1 94 ? 1.097 -11.443 -8.444 1.00 95.50 94 ASN A O 1
ATOM 780 N N . ALA A 1 95 ? 2.296 -10.866 -6.659 1.00 93.62 95 ALA A N 1
ATOM 781 C CA . ALA A 1 95 ? 3.282 -10.053 -7.384 1.00 93.62 95 ALA A CA 1
ATOM 782 C C . ALA A 1 95 ? 4.024 -10.775 -8.527 1.00 93.62 95 ALA A C 1
ATOM 784 O O . ALA A 1 95 ? 4.698 -10.127 -9.322 1.00 93.62 95 ALA A O 1
ATOM 785 N N . LYS A 1 96 ? 3.949 -12.110 -8.587 1.00 94.00 96 LYS A N 1
ATOM 786 C CA . LYS A 1 96 ? 4.569 -12.937 -9.636 1.00 94.00 96 LYS A CA 1
ATOM 787 C C . LYS A 1 96 ? 3.594 -13.382 -10.729 1.00 94.00 96 LYS A C 1
ATOM 789 O O . LYS A 1 96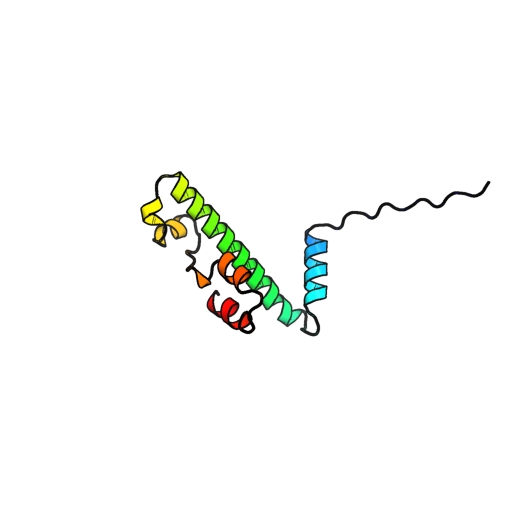 ? 4.016 -14.114 -11.615 1.00 94.00 96 LYS A O 1
ATOM 794 N N . GLN A 1 97 ? 2.315 -13.035 -10.615 1.00 95.62 97 GLN A N 1
ATOM 795 C CA . GLN A 1 97 ? 1.309 -13.423 -11.598 1.00 95.62 97 GLN A CA 1
ATOM 796 C C . GLN A 1 97 ? 1.429 -12.554 -12.852 1.00 95.62 97 GLN A C 1
ATOM 798 O O . GLN A 1 97 ? 1.765 -11.372 -12.762 1.00 95.62 97 GLN A O 1
ATOM 803 N N . ASP A 1 98 ? 1.116 -13.133 -14.009 1.00 95.31 98 ASP A N 1
ATOM 804 C CA . ASP A 1 98 ? 1.205 -12.440 -15.301 1.00 95.31 98 ASP A CA 1
ATOM 805 C C . ASP A 1 98 ? 0.209 -11.268 -15.405 1.00 95.31 98 ASP A C 1
ATOM 807 O O . ASP A 1 98 ? 0.439 -10.304 -16.131 1.00 95.31 98 ASP A O 1
ATOM 811 N N . ASP A 1 99 ? -0.881 -11.319 -14.635 1.00 94.44 99 ASP A N 1
ATOM 812 C CA . ASP A 1 99 ? -1.942 -10.310 -14.568 1.00 94.44 99 ASP A CA 1
ATOM 813 C C . ASP A 1 99 ? -1.712 -9.238 -13.481 1.00 94.44 99 ASP A C 1
ATOM 815 O O . ASP A 1 99 ? -2.626 -8.480 -13.154 1.00 94.44 99 ASP A O 1
ATOM 819 N N . ILE A 1 100 ? -0.503 -9.134 -12.912 1.00 93.44 100 ILE A N 1
ATOM 820 C CA . ILE A 1 100 ? -0.210 -8.216 -11.796 1.00 93.44 100 ILE A CA 1
ATOM 821 C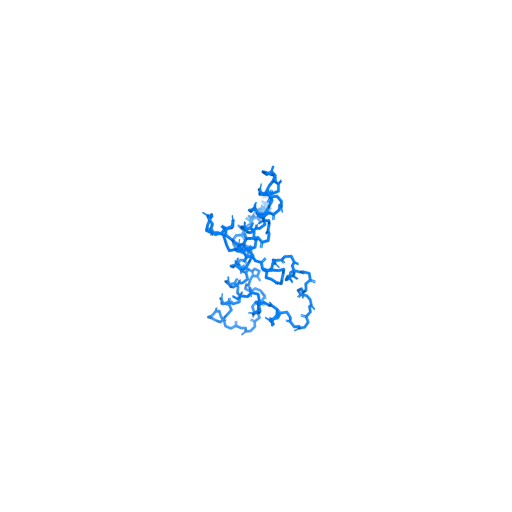 C . ILE A 1 100 ? -0.540 -6.749 -12.103 1.00 93.44 100 ILE A C 1
ATOM 823 O O . ILE A 1 100 ? -1.027 -6.041 -11.225 1.00 93.44 100 ILE A O 1
ATOM 827 N N . ALA A 1 101 ? -0.329 -6.296 -13.341 1.00 90.56 101 ALA A N 1
ATOM 828 C CA . ALA A 1 101 ? -0.678 -4.936 -13.749 1.00 90.56 101 ALA A CA 1
ATOM 829 C C . ALA A 1 101 ? -2.187 -4.679 -13.606 1.00 90.56 101 ALA A C 1
ATOM 831 O O . ALA A 1 101 ? -2.588 -3.709 -12.973 1.00 90.56 101 ALA A O 1
ATOM 832 N N . VAL A 1 102 ? -3.014 -5.618 -14.078 1.00 93.50 102 VAL A N 1
ATOM 833 C CA . VAL A 1 102 ? -4.479 -5.542 -13.972 1.00 93.50 102 VAL A CA 1
ATOM 834 C C . VAL A 1 102 ? -4.921 -5.552 -12.511 1.00 93.50 102 VAL A C 1
ATOM 836 O O . VAL A 1 102 ? -5.837 -4.826 -12.138 1.00 93.50 102 VAL A O 1
ATOM 839 N N . ARG A 1 103 ? -4.259 -6.340 -11.657 1.00 93.75 103 ARG A N 1
ATOM 840 C CA . ARG A 1 103 ? -4.563 -6.381 -10.217 1.00 93.75 103 ARG A CA 1
ATOM 841 C C . ARG A 1 103 ? -4.248 -5.063 -9.518 1.00 93.75 103 ARG A C 1
ATOM 843 O O . ARG A 1 103 ? -5.013 -4.655 -8.654 1.00 93.75 103 ARG A O 1
ATOM 850 N N . ILE A 1 104 ? -3.139 -4.415 -9.879 1.00 92.94 104 ILE A N 1
ATOM 851 C CA . ILE A 1 104 ? -2.789 -3.089 -9.356 1.00 92.94 104 ILE A CA 1
ATOM 852 C C . ILE A 1 104 ? -3.806 -2.051 -9.836 1.00 92.94 104 ILE A C 1
ATOM 854 O O . ILE A 1 104 ? -4.287 -1.282 -9.015 1.00 92.94 104 ILE A O 1
ATOM 858 N N . ASP A 1 105 ? -4.180 -2.071 -11.117 1.00 92.25 105 ASP A N 1
ATOM 859 C CA . ASP A 1 105 ? -5.182 -1.149 -11.667 1.00 92.25 105 ASP A CA 1
ATOM 860 C C . ASP A 1 105 ? -6.575 -1.366 -11.062 1.00 92.25 105 ASP A C 1
ATOM 862 O O . ASP A 1 105 ? -7.321 -0.416 -10.892 1.00 92.25 105 ASP A O 1
ATOM 866 N N . THR A 1 106 ? -6.925 -2.605 -10.705 1.00 93.44 106 THR A N 1
ATOM 867 C CA . THR A 1 106 ? -8.199 -2.927 -10.032 1.00 93.44 106 THR A CA 1
ATOM 868 C C . THR A 1 106 ? -8.199 -2.497 -8.562 1.00 93.44 106 THR A C 1
ATOM 870 O O . THR A 1 106 ? -9.253 -2.241 -7.990 1.00 93.44 106 THR A O 1
ATOM 873 N N . ALA A 1 107 ? -7.024 -2.455 -7.931 1.00 92.94 107 ALA A N 1
ATOM 874 C CA . ALA A 1 107 ? -6.857 -2.051 -6.538 1.00 92.94 107 ALA A CA 1
ATOM 875 C C . ALA A 1 107 ? -6.882 -0.526 -6.327 1.00 92.94 107 ALA A C 1
ATOM 877 O O . ALA A 1 107 ? -7.011 -0.086 -5.181 1.00 92.94 107 ALA A O 1
ATOM 878 N N . LEU A 1 108 ? -6.691 0.254 -7.395 1.00 86.19 108 LEU A N 1
ATOM 879 C CA . LEU A 1 108 ? -6.645 1.720 -7.401 1.00 86.19 108 LEU A CA 1
ATOM 880 C C . LEU A 1 108 ? -7.995 2.316 -7.808 1.00 86.19 108 LEU A C 1
ATOM 882 O O . LEU A 1 108 ? -8.332 3.372 -7.226 1.00 86.19 108 LEU A O 1
#

Radius of gyration: 20.66 Å; chains: 1; bounding box: 77×24×43 Å

pLDDT: mean 89.62, std 12.05, range [48.44, 98.0]

Foldseek 3Di:
DDDDDDDPDDDDDDPVRVVVVVLVVPCPPPDPVVSCVVVVLLVVLQVLLVLLVVQLVVCVVVVNPVCNQPQVSQVVVPHGDFDPLSHPVNLVVCVPPPCSVVSSVVND

Sequence (108 aa):
MAKAPTKKAKAKKGFEETLWDTANQLRGSVESSEYKHVVLSLVFLKFISDKFEARRKKMIADGQADFLEMEVFYQQDNIFYLPEEARWSFIKQNAKQDDIAVRIDTAL